Protein AF-A0A444V3M7-F1 (afdb_monomer)

Nearest PDB structures (foldseek):
  5j67-assembly3_C  TM=9.079E-01  e=4.264E-14  Homo sapiens
  5j67-assembly4_D  TM=9.195E-01  e=6.518E-14  Homo sapiens
  5j67-assembly2_B  TM=8.887E-01  e=8.826E-14  Homo sapiens
  7mlv-assembly1_B  TM=3.147E-01  e=4.096E+00  Sus scrofa

Mean predicted aligned error: 7.48 Å

InterPro domains:
  IPR003961 Fibronectin type III [cd00063] (22-66)
  IPR026995 Astrotactin [PTHR16592] (1-139)
  IPR036116 Fibronectin type III superfamily [SSF49265] (30-78)
  IPR040685 Annexin-like domain [PF18411] (68-139)
  IPR045574 Astrotactin-1/2, Fn3 domain [PF19743] (2-66)

Sequence (139 aa):
MLSFVDDILSGTKSPCVMLGGIPDQLTSSIRVIIRCLEPDTTYMFRLWGVDNTGRRSRPSEVTIKTPCPAVDDVKAQEIADKIYNLFNGYTSGKEQQTAYNTLMDLGSPSLHRVLYHYNQRYESFGEFTWRCEDELGPR

Secondary structure (DSSP, 8-state):
---IIIIIIS--S-TTEEESS---TT-----EEE--PPTT-EEEEEE--B-TTSPBPPPEEEEEEPPPPP--HHHHHHHHHHHHHHHHT---HHHHHHHHHHHHTS-HHHHHHHHHHHHHHHGGG--HHHHHHHHH---

pLDDT: mean 89.4, std 9.97, range [56.75, 98.38]

Organism: Acipenser ruthenus (NCBI:txid7906)

Foldseek 3Di:
DDDCVPPEVVVPPDPQKYWPDDDDPVDPDTGIGGHPDDAQDKDKDKDWDQDPVRDTDPIDIDIDGHHHDDEDLVVLLVLLVLLVVLLVPPDDVVSLVVNVVSLVPDDPVSNVSNQVNNCVPPCVVPRPVRSNCVRNNDD

Structure (mmCIF, N/CA/C/O backbone):
data_AF-A0A444V3M7-F1
#
_entry.id   AF-A0A444V3M7-F1
#
loop_
_atom_site.group_PDB
_atom_site.id
_atom_site.type_symbol
_atom_site.label_atom_id
_atom_site.label_alt_id
_atom_site.label_comp_id
_atom_site.label_asym_id
_atom_site.label_entity_id
_atom_site.label_seq_id
_atom_site.pdbx_PDB_ins_code
_atom_site.Cartn_x
_atom_site.Cartn_y
_atom_site.Cartn_z
_atom_site.occupancy
_atom_site.B_iso_or_equiv
_atom_site.auth_seq_id
_atom_site.auth_comp_id
_atom_site.auth_asym_id
_atom_site.auth_atom_id
_atom_site.pdbx_PDB_model_num
ATOM 1 N N . MET A 1 1 ? 14.667 8.241 -18.102 1.00 80.00 1 MET A N 1
ATOM 2 C CA . MET A 1 1 ? 15.069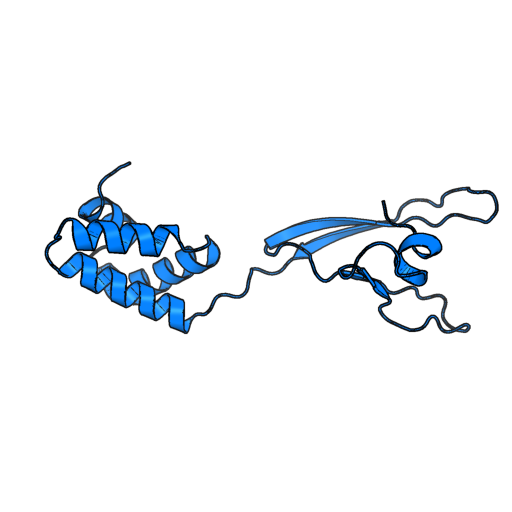 7.503 -19.323 1.00 80.00 1 MET A CA 1
ATOM 3 C C . MET A 1 1 ? 16.337 6.735 -18.991 1.00 80.00 1 MET A C 1
ATOM 5 O O . MET A 1 1 ? 17.224 7.344 -18.407 1.00 80.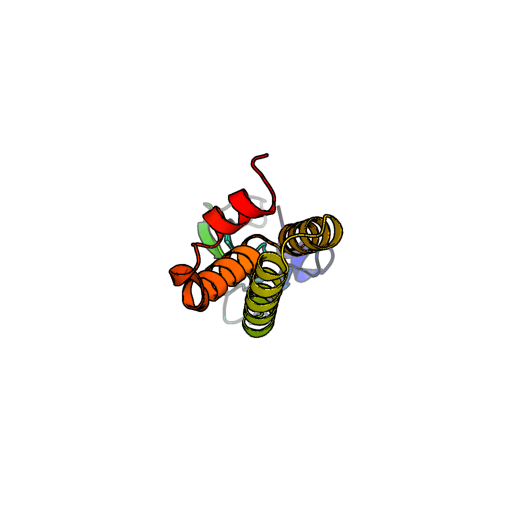00 1 MET A O 1
ATOM 9 N N . LEU A 1 2 ? 16.382 5.431 -19.279 1.00 87.19 2 LEU A N 1
ATOM 10 C CA . LEU A 1 2 ? 17.519 4.552 -18.976 1.00 87.19 2 LEU A CA 1
ATOM 11 C C . LEU A 1 2 ? 18.123 4.025 -20.285 1.00 87.19 2 LEU A C 1
ATOM 13 O O . LEU A 1 2 ? 17.386 3.516 -21.129 1.00 87.19 2 LEU A O 1
ATOM 17 N N . SER A 1 3 ? 19.437 4.162 -20.448 1.00 88.06 3 SER A N 1
ATOM 18 C CA . SER A 1 3 ? 20.216 3.565 -21.537 1.00 88.06 3 SER A CA 1
ATOM 19 C C . SER A 1 3 ? 20.659 2.159 -21.143 1.00 88.06 3 SER A C 1
ATOM 21 O O . SER A 1 3 ? 21.270 1.963 -20.095 1.00 88.06 3 SER A O 1
ATOM 23 N N . PHE A 1 4 ? 20.381 1.158 -21.978 1.00 86.25 4 PHE A N 1
ATOM 24 C CA . PHE A 1 4 ? 20.814 -0.212 -21.690 1.00 86.25 4 PHE A CA 1
ATOM 25 C C . PHE A 1 4 ? 22.345 -0.327 -21.601 1.00 86.25 4 PHE A C 1
ATOM 27 O O . PHE A 1 4 ? 22.863 -0.985 -20.703 1.00 86.25 4 PHE A O 1
ATOM 34 N N . VAL A 1 5 ? 23.062 0.352 -22.498 1.00 84.06 5 VAL A N 1
ATOM 35 C CA . VAL A 1 5 ? 24.530 0.328 -22.547 1.00 84.06 5 VAL A CA 1
ATOM 36 C C . VAL A 1 5 ? 25.119 1.191 -21.436 1.00 84.06 5 VAL A C 1
ATOM 38 O O . VAL A 1 5 ? 25.912 0.708 -20.629 1.00 84.06 5 VAL A O 1
ATOM 41 N N . ASP A 1 6 ? 24.685 2.447 -21.353 1.00 84.31 6 ASP A N 1
ATOM 42 C CA . ASP A 1 6 ? 25.357 3.414 -20.485 1.00 84.31 6 ASP A CA 1
ATOM 43 C C . ASP A 1 6 ? 24.925 3.316 -19.032 1.00 84.31 6 ASP A C 1
ATOM 45 O O . ASP A 1 6 ? 25.708 3.699 -18.178 1.00 84.31 6 ASP A O 1
ATOM 49 N N . ASP A 1 7 ? 23.723 2.814 -18.731 1.00 84.25 7 ASP A N 1
ATOM 50 C CA . ASP A 1 7 ? 23.181 2.842 -17.366 1.00 84.25 7 ASP A CA 1
ATOM 51 C C . ASP A 1 7 ? 23.088 1.447 -16.739 1.00 84.25 7 ASP A C 1
ATOM 53 O O . ASP A 1 7 ? 23.310 1.302 -15.536 1.00 84.25 7 ASP A O 1
ATOM 57 N N . ILE A 1 8 ? 22.749 0.428 -17.539 1.00 83.31 8 ILE A N 1
ATOM 58 C CA . ILE A 1 8 ? 22.480 -0.935 -17.051 1.00 83.31 8 ILE A CA 1
ATOM 59 C C . ILE A 1 8 ? 23.718 -1.827 -17.194 1.00 83.31 8 ILE A C 1
ATOM 61 O O . ILE A 1 8 ? 24.109 -2.472 -16.225 1.00 83.31 8 ILE A O 1
ATOM 65 N N . LEU A 1 9 ? 24.359 -1.854 -18.368 1.00 81.06 9 LEU A N 1
ATOM 66 C CA . LEU A 1 9 ? 25.579 -2.643 -18.596 1.00 81.06 9 LEU A CA 1
ATOM 67 C C . LEU A 1 9 ? 26.792 -2.072 -17.856 1.00 81.06 9 LEU A C 1
ATOM 69 O O . LEU A 1 9 ? 27.587 -2.833 -17.315 1.00 81.06 9 LEU A O 1
ATOM 73 N N . SER A 1 10 ? 26.927 -0.745 -17.813 1.00 79.12 10 SER A N 1
ATOM 74 C CA . SER A 1 10 ? 28.024 -0.085 -17.093 1.00 79.12 10 SER A CA 1
ATOM 75 C C . SER A 1 10 ? 27.863 -0.122 -15.563 1.00 79.12 10 SER A C 1
ATOM 77 O O . SER A 1 10 ? 28.821 0.142 -14.841 1.00 79.12 10 SER A O 1
ATOM 79 N N . GLY A 1 11 ? 26.651 -0.408 -15.065 1.00 69.19 11 GLY A N 1
ATOM 80 C CA . GLY A 1 11 ? 26.321 -0.431 -13.637 1.00 69.19 11 GLY A CA 1
ATOM 81 C C . GLY A 1 11 ? 26.291 0.941 -12.948 1.00 69.19 11 GLY A C 1
ATOM 82 O O . GLY A 1 11 ? 26.285 1.004 -11.722 1.00 69.19 11 GLY A O 1
ATOM 83 N N . THR A 1 12 ? 26.283 2.047 -13.697 1.00 66.25 12 THR A N 1
ATOM 84 C CA . THR A 1 12 ? 26.540 3.389 -13.138 1.00 66.25 12 THR A CA 1
ATOM 85 C C . THR A 1 12 ? 25.331 4.101 -12.525 1.00 66.25 12 THR A C 1
ATOM 87 O O . THR A 1 12 ? 25.535 5.086 -11.815 1.00 66.25 12 THR A O 1
ATOM 90 N N . LYS A 1 13 ? 24.083 3.652 -12.753 1.00 65.31 13 LYS A N 1
ATOM 91 C CA . LYS A 1 13 ? 22.901 4.462 -12.376 1.00 65.31 13 LYS A CA 1
ATOM 92 C C . LYS A 1 13 ? 21.976 3.948 -11.278 1.00 65.31 13 LYS A C 1
ATOM 94 O O . LYS A 1 13 ? 21.319 4.789 -10.668 1.00 65.31 13 LYS A O 1
ATOM 99 N N . SER A 1 14 ? 21.836 2.646 -11.009 1.00 65.94 14 SER A N 1
ATOM 100 C CA . SER A 1 14 ? 20.884 2.225 -9.964 1.00 65.94 14 SER A CA 1
ATOM 101 C C . SER A 1 14 ? 21.029 0.769 -9.510 1.00 65.94 14 SER A C 1
ATOM 103 O O . SER A 1 14 ? 21.017 -0.116 -10.362 1.00 65.94 14 SER A O 1
ATOM 105 N N . PRO A 1 15 ? 21.020 0.481 -8.191 1.00 78.44 15 PRO A N 1
ATOM 106 C CA . PRO A 1 15 ? 20.931 -0.892 -7.678 1.00 78.44 15 PRO A CA 1
ATOM 107 C C . PRO A 1 15 ? 19.566 -1.549 -7.955 1.00 78.44 15 PRO A C 1
ATOM 109 O O . PRO A 1 15 ? 19.396 -2.751 -7.766 1.00 78.44 15 PRO A O 1
ATOM 112 N N . CYS A 1 16 ? 18.573 -0.769 -8.390 1.00 87.75 16 CYS A N 1
ATOM 113 C CA . CYS A 1 16 ? 17.208 -1.232 -8.606 1.00 87.75 16 CYS A CA 1
ATOM 114 C C . CYS A 1 16 ? 16.975 -1.836 -9.990 1.00 87.75 16 CYS A C 1
ATOM 116 O O . CYS A 1 16 ? 15.953 -2.497 -10.178 1.00 87.75 16 CYS A O 1
ATOM 118 N N . VAL A 1 17 ? 17.880 -1.602 -10.946 1.00 89.06 17 VAL A N 1
ATOM 119 C CA . VAL A 1 17 ? 17.773 -2.071 -12.331 1.00 89.06 17 VAL A CA 1
ATOM 120 C C . VAL A 1 17 ? 19.023 -2.860 -12.676 1.00 89.06 17 VAL A C 1
ATOM 122 O O . VAL A 1 17 ? 20.135 -2.365 -12.542 1.00 89.06 17 VAL A O 1
ATOM 125 N N . MET A 1 18 ? 18.845 -4.098 -13.118 1.00 87.06 18 MET A N 1
ATOM 126 C CA . MET A 1 18 ? 19.953 -5.030 -13.318 1.00 87.06 18 MET A CA 1
ATOM 127 C C . MET A 1 18 ? 19.678 -5.978 -14.482 1.00 87.06 18 MET A C 1
ATOM 129 O O . MET A 1 18 ? 18.530 -6.198 -14.872 1.00 87.06 18 MET A O 1
ATOM 133 N N . LEU A 1 19 ? 20.743 -6.545 -15.047 1.00 86.69 19 LEU A N 1
ATOM 134 C CA . LEU A 1 19 ? 20.632 -7.538 -16.112 1.00 86.69 19 LEU A CA 1
ATOM 135 C C . LEU A 1 19 ? 19.962 -8.811 -15.588 1.00 86.69 19 LEU A C 1
ATOM 137 O O . LEU A 1 19 ? 20.299 -9.323 -14.522 1.00 86.69 19 LEU A O 1
ATOM 141 N N . GLY A 1 20 ? 19.009 -9.325 -16.363 1.00 80.25 20 GLY A N 1
ATOM 142 C CA . GLY A 1 20 ? 18.301 -10.572 -16.072 1.00 80.25 20 GLY A CA 1
ATOM 143 C C . GLY A 1 20 ? 19.003 -11.829 -16.589 1.00 80.25 20 GLY A C 1
ATOM 144 O O . GLY A 1 20 ? 18.453 -12.919 -16.460 1.00 80.25 20 GLY A O 1
ATOM 145 N N . GLY A 1 21 ? 20.175 -11.689 -17.208 1.00 76.25 21 GLY A N 1
ATOM 146 C CA . GLY A 1 21 ? 20.975 -12.788 -17.743 1.00 76.25 21 GLY A CA 1
ATOM 147 C C . GLY A 1 21 ? 22.185 -12.284 -18.527 1.00 76.25 21 GLY A C 1
ATOM 148 O O . GLY A 1 21 ? 22.264 -11.100 -18.862 1.00 76.25 21 GLY A O 1
ATOM 149 N N . ILE A 1 22 ? 23.120 -13.191 -18.814 1.00 68.31 22 ILE A N 1
ATOM 150 C CA . ILE A 1 22 ? 24.251 -12.914 -19.704 1.00 68.31 22 ILE A CA 1
ATOM 151 C C . ILE A 1 22 ? 23.711 -12.906 -21.141 1.00 68.31 22 ILE A C 1
ATOM 153 O O . ILE A 1 22 ? 23.047 -13.872 -21.526 1.00 68.31 22 ILE A O 1
ATOM 157 N N . PRO A 1 23 ? 23.956 -11.850 -21.934 1.00 65.44 23 PRO A N 1
ATOM 158 C CA . PRO A 1 23 ? 23.620 -11.862 -23.350 1.00 65.44 23 PRO A CA 1
ATOM 159 C C . PRO A 1 23 ? 24.434 -12.955 -24.056 1.00 65.44 23 PRO A C 1
ATOM 161 O O . PRO A 1 23 ? 25.653 -12.845 -24.165 1.00 65.44 23 PRO A O 1
ATOM 164 N N . ASP A 1 24 ? 23.776 -14.024 -24.501 1.00 62.25 24 ASP A N 1
ATOM 165 C CA . ASP A 1 24 ? 24.401 -15.048 -25.339 1.00 62.25 24 ASP A CA 1
ATOM 166 C C . ASP A 1 24 ? 24.447 -14.551 -26.794 1.00 62.25 24 ASP A C 1
ATOM 168 O O . ASP A 1 24 ? 23.460 -14.027 -27.311 1.00 62.25 24 ASP A O 1
ATOM 172 N N . GLN A 1 25 ? 25.588 -14.712 -27.466 1.00 58.72 25 GLN A N 1
ATOM 173 C CA . GLN A 1 25 ? 25.798 -14.267 -28.850 1.00 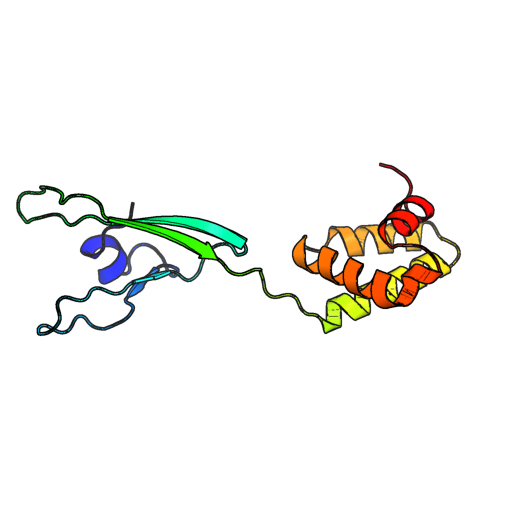58.72 25 GLN A CA 1
ATOM 174 C C . GLN A 1 25 ? 24.864 -14.975 -29.850 1.00 58.72 25 GLN A C 1
ATOM 176 O O . GLN A 1 25 ? 24.642 -14.461 -30.945 1.00 58.72 25 GLN A O 1
ATOM 181 N N . LEU A 1 26 ? 24.295 -16.125 -29.470 1.00 57.66 26 LEU A N 1
ATOM 182 C CA . LEU A 1 26 ? 23.362 -16.915 -30.283 1.00 57.66 26 LEU A CA 1
ATOM 183 C C . LEU A 1 26 ? 21.885 -16.538 -30.088 1.00 57.66 26 LEU A C 1
ATOM 185 O O . LEU A 1 26 ? 21.071 -16.795 -30.976 1.00 57.66 26 LEU A O 1
ATOM 189 N N . THR A 1 27 ? 21.522 -15.904 -28.969 1.00 56.75 27 THR A N 1
ATOM 190 C CA . THR A 1 27 ? 20.145 -15.461 -28.701 1.00 56.75 27 THR A CA 1
ATOM 191 C C . THR A 1 27 ? 20.109 -13.963 -28.437 1.00 56.75 27 THR A C 1
ATOM 193 O O . THR A 1 27 ? 20.538 -13.490 -27.389 1.00 56.75 27 THR A O 1
ATOM 196 N N . SER A 1 28 ? 19.510 -13.204 -29.351 1.00 71.00 28 SER A N 1
ATOM 197 C CA . SER A 1 28 ? 19.310 -11.749 -29.278 1.00 71.00 28 SER A CA 1
ATOM 198 C C . SER A 1 28 ? 18.277 -11.309 -28.220 1.00 71.00 28 SER A C 1
ATOM 200 O O . SER A 1 28 ? 17.560 -10.325 -28.403 1.00 71.00 28 SER A O 1
ATOM 202 N N . SER A 1 29 ? 18.168 -12.029 -27.098 1.00 79.00 29 SER A N 1
ATOM 203 C CA . SER A 1 29 ? 17.232 -11.712 -26.019 1.00 79.00 29 SER A CA 1
ATOM 204 C C . SER A 1 29 ? 17.902 -10.862 -24.943 1.00 79.00 29 SER A C 1
ATOM 206 O O . SER A 1 29 ? 18.810 -11.319 -24.251 1.00 79.00 29 SER A O 1
ATOM 208 N N . ILE A 1 30 ? 17.418 -9.634 -24.771 1.00 83.19 30 ILE A N 1
ATOM 209 C CA . ILE A 1 30 ? 17.822 -8.746 -23.681 1.00 83.19 30 ILE A CA 1
ATOM 210 C C . ILE A 1 30 ? 16.809 -8.888 -22.544 1.00 83.19 30 ILE A C 1
ATOM 212 O O . ILE A 1 30 ? 15.602 -8.794 -22.767 1.00 83.19 30 ILE A O 1
ATOM 216 N N . ARG A 1 31 ? 17.293 -9.105 -21.318 1.00 86.94 31 ARG A N 1
ATOM 217 C CA . ARG A 1 31 ? 16.457 -9.223 -20.115 1.00 86.94 31 ARG A CA 1
ATOM 218 C C . ARG A 1 31 ? 16.908 -8.216 -19.071 1.00 86.94 31 ARG A C 1
ATOM 220 O O . ARG A 1 31 ? 18.098 -8.116 -18.782 1.00 86.94 31 ARG A O 1
ATOM 227 N N . VAL A 1 32 ? 15.950 -7.510 -18.484 1.00 88.50 32 VAL A N 1
ATOM 228 C CA . VAL A 1 32 ? 16.178 -6.521 -17.426 1.00 88.50 32 VAL A CA 1
ATOM 229 C C . VAL A 1 32 ? 15.251 -6.839 -16.260 1.00 88.50 32 VAL A C 1
ATOM 231 O O . VAL A 1 32 ? 14.082 -7.158 -16.464 1.00 88.50 32 VAL A O 1
ATOM 234 N N . ILE A 1 33 ? 15.782 -6.761 -15.045 1.00 90.31 33 ILE A N 1
ATOM 235 C CA . ILE A 1 33 ? 15.052 -6.938 -13.790 1.00 90.31 33 ILE A CA 1
ATOM 236 C C . ILE A 1 33 ? 14.982 -5.585 -13.088 1.00 90.31 33 ILE A C 1
ATOM 238 O O . ILE A 1 33 ? 16.000 -4.907 -12.948 1.00 90.31 33 ILE A O 1
ATOM 242 N N . ILE A 1 34 ? 13.788 -5.223 -12.617 1.00 91.88 34 ILE A N 1
ATOM 243 C CA . ILE A 1 34 ? 13.528 -3.997 -11.857 1.00 91.88 34 ILE A CA 1
ATOM 244 C C . ILE A 1 34 ? 12.970 -4.401 -10.488 1.00 91.88 34 ILE A C 1
ATOM 246 O O . ILE A 1 34 ? 11.926 -5.045 -10.428 1.00 91.88 34 ILE A O 1
ATOM 250 N N . ARG A 1 35 ? 13.676 -4.078 -9.396 1.00 89.50 35 ARG A N 1
ATOM 251 C CA . ARG A 1 35 ? 13.353 -4.566 -8.035 1.00 89.50 35 ARG A CA 1
ATOM 252 C C . ARG A 1 35 ? 12.642 -3.551 -7.140 1.00 89.50 35 ARG A C 1
ATOM 254 O O . ARG A 1 35 ? 11.836 -3.951 -6.314 1.00 89.50 35 ARG A O 1
ATOM 261 N N . CYS A 1 36 ? 12.929 -2.261 -7.289 1.00 91.12 36 CYS A N 1
ATOM 262 C CA . CYS A 1 36 ? 12.443 -1.213 -6.381 1.00 91.12 36 CYS A CA 1
ATOM 263 C C . CYS A 1 36 ? 11.153 -0.547 -6.879 1.00 91.12 36 CYS A C 1
ATOM 265 O O . CYS A 1 36 ? 11.024 0.673 -6.816 1.00 91.12 36 CYS A O 1
ATOM 267 N N . LEU A 1 37 ? 10.243 -1.330 -7.458 1.00 93.56 37 LEU A N 1
ATOM 268 C CA . LEU A 1 37 ? 8.928 -0.813 -7.820 1.00 93.56 37 LEU A CA 1
ATOM 269 C C . LEU A 1 37 ? 8.076 -0.698 -6.560 1.00 93.56 37 LEU A C 1
ATOM 271 O O . LEU A 1 37 ? 8.150 -1.551 -5.675 1.00 93.56 37 LEU A O 1
ATOM 275 N N . GLU A 1 38 ? 7.252 0.338 -6.499 1.00 93.75 38 GLU A N 1
ATOM 276 C CA . GLU A 1 38 ? 6.261 0.461 -5.441 1.00 93.75 38 GLU A CA 1
ATOM 277 C C . GLU A 1 38 ? 5.193 -0.632 -5.619 1.00 93.75 38 GLU A C 1
ATOM 279 O O . GLU A 1 38 ? 4.805 -0.944 -6.755 1.00 93.75 38 GLU A O 1
ATOM 284 N N . PRO A 1 39 ? 4.748 -1.271 -4.528 1.00 94.19 39 PRO A N 1
ATOM 285 C CA . PRO A 1 39 ? 3.693 -2.276 -4.571 1.00 94.19 39 PRO A CA 1
ATOM 286 C C . PRO A 1 39 ? 2.320 -1.628 -4.816 1.00 94.19 39 PRO A C 1
ATOM 288 O O . PRO A 1 39 ? 2.122 -0.462 -4.499 1.00 94.19 39 PRO A O 1
ATOM 291 N N . ASP A 1 40 ? 1.374 -2.393 -5.365 1.00 93.31 40 ASP A N 1
ATOM 292 C CA . ASP A 1 40 ? 0.034 -1.935 -5.791 1.00 93.31 40 ASP A CA 1
ATOM 293 C C . ASP A 1 40 ? 0.028 -0.742 -6.779 1.00 93.31 40 ASP A C 1
ATOM 295 O O . ASP A 1 40 ? -0.983 -0.067 -6.977 1.00 93.31 40 ASP A O 1
ATOM 299 N N . THR A 1 41 ? 1.141 -0.516 -7.478 1.00 95.88 41 THR A N 1
ATOM 300 C CA . THR A 1 41 ? 1.320 0.591 -8.425 1.00 95.88 41 THR A CA 1
ATOM 301 C C . THR A 1 41 ? 1.314 0.077 -9.863 1.00 95.88 41 THR A C 1
ATOM 303 O O . THR A 1 41 ? 1.913 -0.946 -10.206 1.00 95.88 41 THR A O 1
ATOM 306 N N . THR A 1 42 ? 0.620 0.798 -10.746 1.00 97.00 42 THR A N 1
ATOM 307 C CA . THR A 1 42 ? 0.603 0.487 -12.181 1.00 97.00 42 THR A CA 1
ATOM 308 C C . THR A 1 42 ? 1.738 1.220 -12.886 1.00 97.00 42 THR A C 1
ATOM 310 O O . THR A 1 42 ? 1.778 2.448 -12.896 1.00 97.00 42 THR A O 1
ATOM 313 N N . TYR A 1 43 ? 2.642 0.465 -13.507 1.00 96.88 43 TYR A N 1
ATOM 314 C CA . TYR A 1 43 ? 3.770 0.990 -14.271 1.00 96.88 43 TYR A CA 1
ATOM 315 C C . TYR A 1 43 ? 3.594 0.729 -15.763 1.00 96.88 43 TYR A C 1
ATOM 317 O O . TYR A 1 43 ? 3.153 -0.344 -16.172 1.00 96.88 43 TYR A O 1
ATOM 325 N N . MET A 1 44 ? 4.009 1.701 -16.577 1.00 96.75 44 MET A N 1
ATOM 326 C CA . MET A 1 44 ? 4.101 1.573 -18.029 1.00 96.75 44 MET A CA 1
ATOM 327 C C . MET A 1 44 ? 5.568 1.622 -18.454 1.00 96.75 44 MET A C 1
ATOM 329 O O . MET A 1 44 ? 6.253 2.631 -18.279 1.00 96.75 44 MET A O 1
ATOM 333 N N . PHE A 1 45 ? 6.048 0.530 -19.040 1.00 94.94 45 PHE A N 1
ATOM 334 C CA . PHE A 1 45 ? 7.396 0.407 -19.574 1.00 94.94 45 PHE A CA 1
ATOM 335 C C . PHE A 1 45 ? 7.374 0.616 -21.080 1.00 94.94 45 PHE A C 1
ATOM 337 O O . PHE A 1 45 ? 6.643 -0.064 -21.794 1.00 94.94 45 PHE A O 1
ATOM 344 N N . ARG A 1 46 ? 8.209 1.537 -21.564 1.00 95.38 46 ARG A N 1
ATOM 345 C CA . ARG A 1 46 ? 8.374 1.834 -22.988 1.00 95.38 46 ARG A CA 1
ATOM 346 C C . ARG A 1 46 ? 9.802 1.532 -23.425 1.00 95.38 46 ARG A C 1
ATOM 348 O O . ARG A 1 46 ? 10.744 2.033 -22.816 1.00 95.38 46 ARG A O 1
ATOM 355 N N . LEU A 1 47 ? 9.948 0.762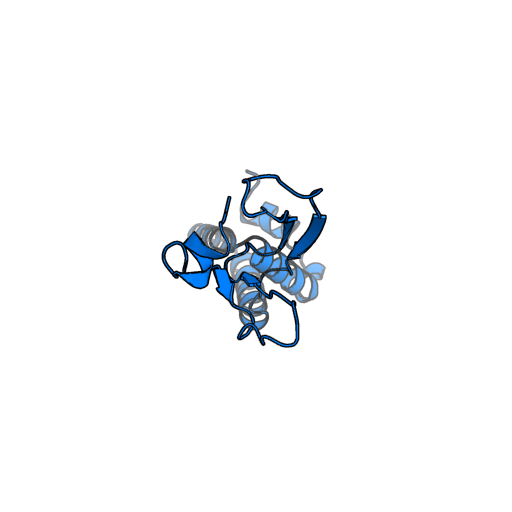 -24.498 1.00 94.06 47 LEU A N 1
ATOM 356 C CA . LEU A 1 47 ? 11.227 0.350 -25.072 1.00 94.06 47 LEU A CA 1
ATOM 357 C C . LEU A 1 47 ? 11.310 0.754 -26.544 1.00 94.06 47 LEU A C 1
ATOM 359 O O . LEU A 1 47 ? 10.351 0.594 -27.292 1.00 94.06 47 LEU A O 1
ATOM 363 N N . TRP A 1 48 ? 12.473 1.226 -26.979 1.00 94.94 48 TRP A N 1
ATOM 364 C CA . TRP A 1 48 ? 12.801 1.396 -28.393 1.00 94.94 48 TRP A CA 1
ATOM 365 C C . TRP A 1 48 ? 14.278 1.081 -28.621 1.00 94.94 48 TRP A C 1
ATOM 367 O O . TRP A 1 48 ? 15.113 1.315 -27.747 1.00 94.94 48 TRP A O 1
ATOM 377 N N . GLY A 1 49 ? 14.598 0.557 -29.801 1.00 92.75 49 GLY A N 1
ATOM 378 C CA . GLY A 1 49 ? 15.974 0.391 -30.254 1.00 92.75 49 GLY A CA 1
ATOM 379 C C . GLY A 1 49 ? 16.527 1.698 -30.813 1.00 92.75 49 GLY A C 1
ATOM 380 O O . GLY A 1 49 ? 15.770 2.529 -31.322 1.00 92.75 49 GLY A O 1
ATOM 381 N N . VAL A 1 50 ? 17.844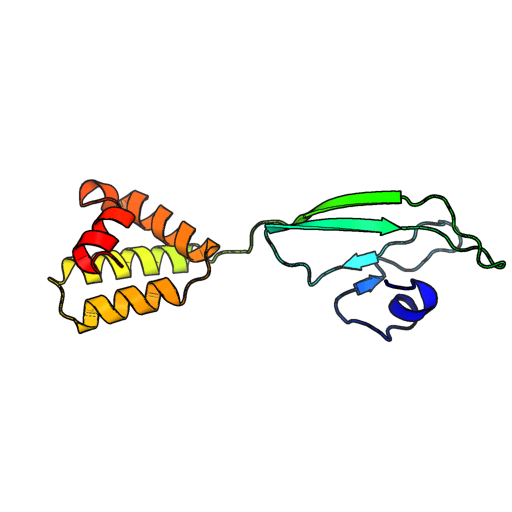 1.868 -30.730 1.00 93.56 50 VAL A N 1
ATOM 382 C CA . VAL A 1 50 ? 18.584 2.961 -31.370 1.00 93.56 50 VAL A CA 1
ATOM 383 C C . VAL A 1 50 ? 19.661 2.331 -32.247 1.00 93.56 50 VAL A C 1
ATOM 385 O O . VAL A 1 50 ? 20.430 1.510 -31.755 1.00 93.56 50 VAL A O 1
ATOM 388 N N . ASP A 1 51 ? 19.677 2.655 -33.540 1.00 92.00 51 ASP A N 1
ATOM 389 C CA . ASP A 1 51 ? 20.709 2.164 -34.462 1.00 92.00 51 ASP A CA 1
ATOM 390 C C . ASP A 1 51 ? 22.007 2.991 -34.371 1.00 92.00 51 ASP A C 1
ATOM 392 O O . ASP A 1 51 ? 22.061 4.031 -33.714 1.00 92.00 51 ASP A O 1
ATOM 396 N N . ASN A 1 52 ? 23.059 2.564 -35.077 1.00 92.12 52 ASN A N 1
ATOM 397 C CA . ASN A 1 52 ? 24.361 3.250 -35.082 1.00 92.12 52 ASN A CA 1
ATOM 398 C C . ASN A 1 52 ? 24.314 4.680 -35.657 1.00 92.12 52 ASN A C 1
ATOM 400 O O . ASN A 1 52 ? 25.269 5.434 -35.501 1.00 92.12 52 ASN A O 1
ATOM 404 N N . THR A 1 53 ? 23.224 5.055 -36.333 1.00 94.56 53 THR A N 1
ATOM 405 C CA . THR A 1 53 ? 22.998 6.413 -36.853 1.00 94.56 53 THR A CA 1
ATOM 406 C C . THR A 1 53 ? 22.164 7.275 -35.899 1.00 94.56 53 THR A C 1
ATOM 408 O O . THR A 1 53 ? 21.870 8.428 -36.206 1.00 94.56 53 THR A O 1
ATOM 411 N N . GLY A 1 54 ? 21.766 6.731 -34.744 1.00 91.94 54 GLY A N 1
ATOM 412 C CA . GLY A 1 54 ? 20.933 7.403 -33.749 1.00 91.94 54 GLY A CA 1
ATOM 413 C C . GLY A 1 54 ? 19.429 7.348 -34.037 1.00 91.94 54 GLY A C 1
ATOM 414 O O . GLY A 1 54 ? 18.646 7.963 -33.307 1.00 9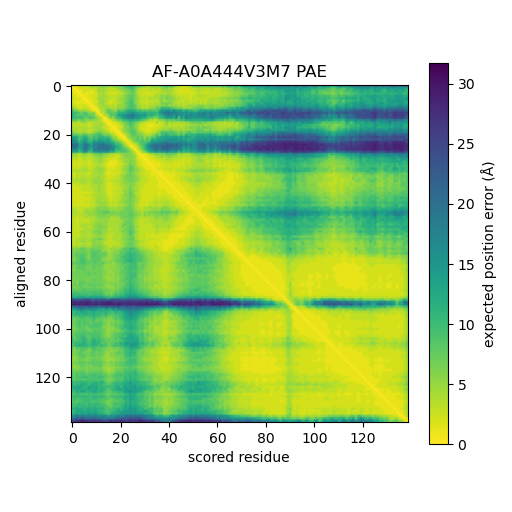1.94 54 GLY A O 1
ATOM 415 N N . ARG A 1 55 ? 18.982 6.620 -35.072 1.00 95.12 55 ARG A N 1
ATOM 416 C CA . ARG A 1 55 ? 17.552 6.503 -35.401 1.00 95.12 55 ARG A CA 1
ATOM 417 C C . ARG A 1 55 ? 16.861 5.557 -34.433 1.00 95.12 55 ARG A C 1
ATOM 419 O O . ARG A 1 55 ? 17.396 4.511 -34.073 1.00 95.12 55 ARG A O 1
ATOM 426 N N . ARG A 1 56 ? 15.639 5.920 -34.042 1.00 95.38 56 ARG A N 1
ATOM 427 C CA . ARG A 1 56 ? 14.816 5.142 -33.111 1.00 95.38 56 ARG A CA 1
ATOM 428 C C . ARG A 1 56 ? 13.884 4.199 -33.861 1.00 95.38 56 ARG A C 1
ATOM 430 O O . ARG A 1 56 ? 13.286 4.587 -34.864 1.00 95.38 56 ARG A O 1
ATOM 437 N N . SER A 1 57 ? 13.716 2.986 -33.346 1.00 95.62 57 SER A N 1
ATOM 438 C CA . SER A 1 57 ? 12.640 2.098 -33.788 1.00 95.62 57 SER A CA 1
ATOM 439 C C . SER A 1 57 ? 11.269 2.644 -33.373 1.00 95.62 57 SER A C 1
ATOM 441 O O . SER A 1 57 ? 11.160 3.572 -32.566 1.00 95.62 57 SER A O 1
ATOM 443 N N . ARG A 1 58 ? 10.195 2.009 -33.861 1.00 96.19 58 ARG A N 1
ATOM 444 C CA . ARG A 1 58 ? 8.877 2.170 -33.231 1.00 96.19 58 ARG A CA 1
ATOM 445 C C . ARG A 1 58 ? 8.954 1.711 -31.765 1.00 96.19 58 ARG A C 1
ATOM 447 O O . ARG A 1 58 ? 9.650 0.724 -31.498 1.00 96.19 58 ARG A O 1
ATOM 454 N N . PRO A 1 59 ? 8.294 2.416 -30.832 1.00 95.50 59 PRO A N 1
ATOM 455 C CA . PRO A 1 59 ? 8.287 2.024 -29.434 1.00 95.50 59 PRO A CA 1
ATOM 456 C C . PRO A 1 59 ? 7.399 0.796 -29.211 1.00 95.50 59 PRO A C 1
ATOM 458 O O . PRO A 1 59 ? 6.364 0.641 -29.856 1.00 95.50 59 PRO A O 1
ATOM 461 N N . SER A 1 60 ? 7.808 -0.045 -28.269 1.00 96.25 60 SER A N 1
ATOM 462 C CA . SER A 1 60 ? 7.014 -1.126 -27.690 1.00 96.25 60 SER A CA 1
ATOM 463 C C . SER A 1 60 ? 6.666 -0.763 -26.252 1.00 96.25 60 SER A C 1
ATOM 465 O O . SER A 1 60 ? 7.507 -0.212 -25.539 1.00 96.25 60 SER A O 1
ATOM 467 N N . GLU A 1 61 ? 5.448 -1.074 -25.820 1.00 96.69 61 GLU A N 1
ATOM 468 C CA . GLU A 1 61 ? 4.921 -0.674 -24.513 1.00 96.69 61 GLU A CA 1
ATOM 469 C C . GLU A 1 61 ? 4.314 -1.870 -23.780 1.00 96.69 61 GLU A C 1
ATOM 471 O O . GLU A 1 61 ? 3.689 -2.734 -24.394 1.00 96.69 61 GLU A O 1
ATOM 476 N N . VAL A 1 62 ? 4.528 -1.930 -22.468 1.00 96.44 62 VAL A N 1
ATOM 477 C CA . VAL A 1 62 ? 3.974 -2.952 -21.576 1.00 96.44 62 VAL A CA 1
ATOM 478 C C . VAL A 1 62 ? 3.515 -2.274 -20.292 1.00 96.44 62 VAL A C 1
ATOM 480 O O . VAL A 1 62 ? 4.293 -1.563 -19.657 1.00 96.44 62 VAL A O 1
ATOM 483 N N . THR A 1 63 ? 2.273 -2.529 -19.891 1.00 97.25 63 THR A N 1
ATOM 484 C CA . THR A 1 63 ? 1.700 -2.016 -18.642 1.00 97.25 63 THR A CA 1
ATOM 485 C C . THR A 1 63 ? 1.510 -3.163 -17.663 1.00 97.25 63 THR A C 1
ATOM 487 O O . THR A 1 63 ? 0.895 -4.172 -18.003 1.00 97.25 63 THR A O 1
ATOM 490 N N . ILE A 1 64 ? 2.054 -3.023 -16.456 1.00 96.38 64 ILE A N 1
ATOM 491 C CA . ILE A 1 64 ? 2.008 -4.044 -15.404 1.00 96.38 64 ILE A CA 1
ATOM 492 C C . ILE A 1 64 ? 1.555 -3.382 -14.107 1.00 96.38 64 ILE A C 1
ATOM 494 O O . ILE A 1 64 ? 2.040 -2.309 -13.752 1.00 96.38 64 ILE A O 1
ATOM 498 N N . LYS A 1 65 ? 0.654 -4.049 -13.383 1.00 96.19 65 LYS A N 1
ATOM 499 C CA . LYS A 1 65 ? 0.324 -3.710 -11.999 1.00 96.19 65 LYS A CA 1
ATOM 500 C C . LYS A 1 65 ? 1.177 -4.559 -11.059 1.00 96.19 65 LYS A C 1
ATOM 502 O O . LYS A 1 65 ? 1.199 -5.783 -11.197 1.00 96.19 65 LYS A O 1
ATOM 507 N N . THR A 1 66 ? 1.902 -3.925 -10.142 1.00 95.88 66 THR A N 1
ATOM 508 C CA . THR A 1 66 ? 2.684 -4.651 -9.136 1.00 95.88 66 THR A CA 1
ATOM 509 C C . THR A 1 66 ? 1.763 -5.300 -8.094 1.00 95.88 66 THR A C 1
ATOM 511 O O . THR A 1 66 ? 0.663 -4.800 -7.846 1.00 95.88 66 THR A O 1
ATOM 514 N N . PRO A 1 67 ? 2.169 -6.430 -7.486 1.00 93.44 67 PRO A N 1
ATOM 515 C CA . PRO A 1 67 ? 1.392 -7.071 -6.429 1.00 93.44 67 PRO A CA 1
ATOM 516 C C . PRO A 1 67 ? 1.181 -6.157 -5.219 1.00 93.44 67 PRO A C 1
ATOM 518 O O . PRO A 1 67 ? 1.961 -5.231 -4.987 1.00 93.44 67 PRO A O 1
ATOM 521 N N . CYS A 1 68 ? 0.161 -6.466 -4.416 1.00 90.81 68 CYS A N 1
ATOM 522 C CA . CYS A 1 68 ? -0.036 -5.827 -3.120 1.00 90.81 68 CYS A CA 1
ATOM 523 C C . CYS A 1 68 ? 1.209 -6.012 -2.230 1.00 90.81 68 CYS A C 1
ATOM 525 O O . CYS A 1 68 ? 1.888 -7.041 -2.328 1.00 90.81 68 CYS A O 1
ATOM 527 N N . PRO A 1 69 ? 1.513 -5.048 -1.347 1.00 92.94 69 PRO A N 1
ATOM 528 C CA . PRO A 1 69 ? 2.611 -5.195 -0.401 1.00 92.94 69 PRO A CA 1
ATOM 529 C C . PRO A 1 69 ? 2.366 -6.390 0.520 1.00 92.94 69 PRO A C 1
ATOM 531 O O . PRO A 1 69 ? 1.229 -6.685 0.890 1.00 92.94 69 PRO A O 1
ATOM 534 N N . ALA A 1 70 ? 3.447 -7.065 0.906 1.00 90.38 70 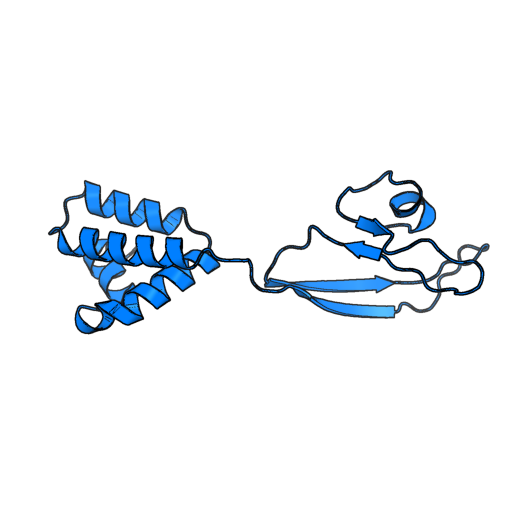ALA A N 1
ATOM 535 C CA . ALA A 1 70 ? 3.369 -8.135 1.887 1.00 90.38 70 ALA A CA 1
ATOM 536 C C . ALA A 1 70 ? 2.907 -7.568 3.237 1.00 90.38 70 ALA A C 1
ATOM 538 O O . ALA A 1 70 ? 3.443 -6.567 3.716 1.00 90.38 70 ALA A O 1
ATOM 539 N N . VAL A 1 71 ? 1.922 -8.224 3.845 1.00 94.81 71 VAL A N 1
ATOM 540 C CA . VAL A 1 71 ? 1.401 -7.888 5.170 1.00 94.81 71 VAL A CA 1
ATOM 541 C C . VAL A 1 71 ? 1.684 -9.058 6.100 1.00 94.81 71 VAL A C 1
ATOM 543 O O . VAL A 1 71 ? 1.433 -10.209 5.745 1.00 94.81 71 VAL A O 1
ATOM 546 N N . ASP A 1 72 ? 2.212 -8.762 7.284 1.00 95.56 72 ASP A N 1
ATOM 547 C CA . ASP A 1 72 ? 2.347 -9.744 8.356 1.00 95.56 72 ASP A CA 1
ATOM 548 C C . ASP A 1 72 ? 0.966 -10.008 8.970 1.00 95.56 72 ASP A C 1
ATOM 550 O O . ASP A 1 72 ? 0.419 -9.178 9.702 1.00 95.56 72 ASP A O 1
ATOM 554 N N . ASP A 1 73 ? 0.384 -11.149 8.605 1.00 96.12 73 ASP A N 1
ATOM 555 C CA . ASP A 1 73 ? -0.975 -11.520 8.990 1.00 96.12 73 ASP A CA 1
ATOM 556 C C . ASP A 1 73 ? -1.119 -11.761 10.495 1.00 96.12 73 ASP A C 1
ATOM 558 O O . ASP A 1 73 ? -2.122 -11.370 11.091 1.00 96.12 73 ASP A O 1
ATOM 562 N N . VAL A 1 74 ? -0.093 -12.355 11.112 1.00 97.44 74 VAL A N 1
ATOM 563 C CA . VAL A 1 74 ? -0.079 -12.660 12.547 1.00 97.44 74 VAL A CA 1
ATOM 564 C C . VAL A 1 74 ? -0.053 -11.357 13.331 1.00 97.44 74 VAL A C 1
ATOM 566 O O . VAL A 1 74 ? -0.894 -11.140 14.201 1.00 97.44 74 VAL A O 1
ATOM 569 N N . LYS A 1 75 ? 0.838 -10.437 12.950 1.00 97.12 75 LYS A N 1
ATOM 570 C CA . LYS A 1 75 ? 0.909 -9.111 13.568 1.00 97.12 75 LYS A CA 1
ATOM 571 C C . LYS A 1 75 ? -0.384 -8.315 13.381 1.00 97.12 75 LYS A C 1
ATOM 573 O O . LYS A 1 75 ? -0.812 -7.623 14.302 1.00 97.12 75 LYS A O 1
ATOM 578 N N . ALA A 1 76 ? -1.018 -8.386 12.209 1.00 97.56 76 ALA A N 1
ATOM 579 C CA . ALA A 1 76 ? -2.294 -7.707 11.972 1.00 97.56 76 ALA A CA 1
ATOM 580 C C . ALA A 1 76 ? -3.402 -8.240 12.895 1.00 97.56 76 ALA A C 1
ATOM 582 O O . ALA A 1 76 ? -4.165 -7.459 13.462 1.00 97.56 76 ALA A O 1
ATOM 583 N N . GLN A 1 77 ? -3.457 -9.556 13.095 1.00 97.88 77 GLN A N 1
ATOM 584 C CA . GLN A 1 77 ? -4.364 -10.173 14.056 1.00 97.88 77 GLN A CA 1
ATOM 585 C C . GLN A 1 77 ? -4.071 -9.729 15.500 1.00 97.88 77 GLN A C 1
ATOM 587 O O . GLN A 1 77 ? -4.994 -9.321 16.198 1.00 97.88 77 GLN A O 1
ATOM 592 N N . GLU A 1 78 ? -2.811 -9.744 15.941 1.00 98.00 78 GLU A N 1
ATOM 593 C CA . GLU A 1 78 ? -2.438 -9.295 17.293 1.00 98.00 78 GLU A CA 1
ATOM 594 C C . GLU A 1 78 ? -2.851 -7.841 17.552 1.00 98.00 78 GLU A C 1
ATOM 596 O O . GLU A 1 78 ? -3.313 -7.494 18.641 1.00 98.00 78 GLU A O 1
ATOM 601 N N . ILE A 1 79 ? -2.709 -6.976 16.543 1.00 97.75 79 ILE A N 1
ATOM 602 C CA . ILE A 1 79 ? -3.148 -5.585 16.639 1.00 97.75 79 ILE A CA 1
ATOM 603 C C . ILE A 1 79 ? -4.673 -5.503 16.724 1.00 97.75 79 ILE A C 1
ATOM 605 O O . ILE A 1 79 ? -5.170 -4.719 17.528 1.00 97.75 79 ILE A O 1
ATOM 609 N N . ALA A 1 80 ? -5.419 -6.298 15.954 1.00 97.81 80 ALA A N 1
ATOM 610 C CA . ALA A 1 80 ? -6.879 -6.324 16.043 1.00 97.81 80 ALA A CA 1
ATOM 611 C C . ALA A 1 80 ? -7.349 -6.686 17.463 1.00 97.81 80 ALA A C 1
ATOM 613 O O . ALA A 1 80 ? -8.151 -5.958 18.052 1.00 97.81 80 ALA A O 1
ATOM 614 N N . ASP A 1 81 ? -6.771 -7.736 18.047 1.00 97.00 81 ASP A N 1
ATOM 615 C CA . ASP A 1 81 ? -7.085 -8.180 19.408 1.00 97.00 81 ASP A CA 1
ATOM 616 C C . ASP A 1 81 ? -6.685 -7.108 20.445 1.00 97.00 81 ASP A C 1
ATOM 618 O O . ASP A 1 81 ? -7.426 -6.816 21.388 1.00 97.00 81 ASP A O 1
ATOM 622 N N . LYS A 1 82 ? -5.532 -6.448 20.254 1.00 96.12 82 LYS A N 1
ATOM 623 C CA . LYS A 1 82 ? -5.089 -5.320 21.092 1.00 96.12 82 LYS A CA 1
ATOM 624 C C . LYS A 1 82 ? -6.075 -4.152 21.041 1.00 96.12 82 LYS A C 1
ATOM 626 O O . LYS A 1 82 ? -6.398 -3.601 22.090 1.00 96.12 82 LYS A O 1
ATOM 631 N N . ILE A 1 83 ? -6.534 -3.760 19.853 1.00 95.69 83 ILE A N 1
ATOM 632 C CA . ILE A 1 83 ? -7.476 -2.646 19.681 1.00 95.69 83 ILE A CA 1
ATOM 633 C C . ILE A 1 83 ? -8.817 -2.973 20.335 1.00 95.69 83 ILE A C 1
ATOM 635 O O . ILE A 1 83 ? -9.348 -2.140 21.063 1.00 95.69 83 ILE A O 1
ATOM 639 N N . TYR A 1 84 ? -9.318 -4.198 20.164 1.00 95.31 84 TYR A N 1
ATOM 640 C CA . TYR A 1 84 ? -10.536 -4.646 20.840 1.00 95.31 84 TYR A CA 1
ATOM 641 C C . TYR A 1 84 ? -10.428 -4.527 22.365 1.00 95.31 84 TYR A C 1
ATOM 643 O O . TYR A 1 84 ? -11.318 -3.978 23.012 1.00 95.31 84 TYR A O 1
ATOM 651 N N . ASN A 1 85 ? -9.308 -4.965 22.943 1.00 94.06 85 ASN A N 1
ATOM 652 C CA . ASN A 1 85 ? -9.082 -4.854 24.384 1.00 94.06 85 ASN A CA 1
ATOM 653 C C . ASN A 1 85 ? -8.976 -3.397 24.860 1.00 94.06 85 ASN A C 1
ATOM 655 O O . ASN A 1 85 ? -9.500 -3.077 25.923 1.00 94.06 85 ASN A O 1
ATOM 659 N N . LEU A 1 86 ? -8.340 -2.513 24.080 1.00 93.75 86 LEU A N 1
ATOM 660 C CA . LEU A 1 86 ? -8.267 -1.080 24.395 1.00 93.75 86 LEU A CA 1
ATOM 661 C C . LEU A 1 86 ? -9.651 -0.418 24.367 1.00 93.75 86 LEU A C 1
ATOM 663 O O . LEU A 1 86 ? -9.947 0.398 25.233 1.00 93.75 86 LEU A O 1
ATOM 667 N N . PHE A 1 87 ? -10.506 -0.793 23.413 1.00 92.25 87 PHE A N 1
ATOM 668 C CA . PHE A 1 87 ? -11.883 -0.298 23.328 1.00 92.25 87 PHE A CA 1
ATOM 669 C C . PHE A 1 87 ? -12.768 -0.834 24.462 1.00 92.25 87 PHE A C 1
ATOM 671 O O . PHE A 1 87 ? -13.601 -0.110 24.992 1.00 92.25 87 PHE A O 1
ATOM 678 N N . ASN A 1 88 ? -12.548 -2.069 24.918 1.00 89.00 88 ASN A N 1
ATOM 679 C CA . ASN A 1 88 ? -13.281 -2.631 26.059 1.00 89.00 88 ASN A CA 1
ATOM 680 C C . ASN A 1 88 ? -12.794 -2.156 27.436 1.00 89.00 88 ASN A C 1
ATOM 682 O O . ASN A 1 88 ? -13.468 -2.413 28.433 1.00 89.00 88 ASN A O 1
ATOM 686 N N . GLY A 1 89 ? -11.648 -1.476 27.523 1.00 80.94 89 GLY A N 1
ATOM 687 C CA . GLY A 1 89 ? -11.072 -0.998 28.786 1.00 80.94 89 GLY A CA 1
ATOM 688 C C . GLY A 1 89 ? -11.865 0.110 29.499 1.00 80.94 89 GLY A C 1
ATOM 689 O O . GLY A 1 89 ? -11.469 0.515 30.588 1.00 80.94 89 GLY A O 1
ATOM 690 N N . TYR A 1 90 ? -12.981 0.588 28.927 1.00 59.69 90 TYR A N 1
ATOM 691 C CA . TYR A 1 90 ? -13.732 1.778 29.367 1.00 59.69 90 TYR A CA 1
ATOM 692 C C . TYR A 1 90 ? -12.861 3.052 29.414 1.00 59.69 90 TYR A C 1
ATOM 694 O O . TYR A 1 90 ? -12.881 3.830 30.370 1.00 59.69 90 TYR A O 1
ATOM 702 N N . THR A 1 91 ? -12.092 3.210 28.331 1.00 66.25 91 THR A N 1
ATOM 703 C CA . THR A 1 91 ? -11.555 4.447 27.743 1.00 66.25 91 THR A CA 1
ATOM 704 C C . THR A 1 91 ? -10.944 5.474 28.696 1.00 66.25 91 THR A C 1
ATOM 706 O O . THR A 1 91 ? -11.406 6.607 28.847 1.00 66.25 91 THR A O 1
ATOM 709 N N . SER A 1 92 ? -9.772 5.141 29.248 1.00 81.62 92 SER A N 1
ATOM 710 C CA . SER A 1 92 ? -8.836 6.198 29.639 1.00 81.62 92 SER A CA 1
ATOM 711 C C . SER A 1 92 ? -8.343 6.942 28.387 1.00 81.62 92 SER A C 1
ATOM 713 O O . SER A 1 92 ? -8.046 6.328 27.360 1.00 81.62 92 SER A O 1
ATOM 715 N N . GLY A 1 93 ? -8.163 8.267 28.463 1.00 85.31 93 GLY A N 1
ATOM 716 C CA . GLY A 1 93 ? -7.617 9.042 27.332 1.00 85.31 93 GLY A CA 1
ATOM 717 C C . GLY A 1 93 ? -6.242 8.540 26.854 1.00 85.31 93 GLY A C 1
ATOM 718 O O . GLY A 1 93 ? -5.863 8.711 25.697 1.00 85.31 93 GLY A O 1
ATOM 719 N N . LYS A 1 94 ? -5.504 7.838 27.724 1.00 88.94 94 LYS A N 1
ATOM 720 C CA . LYS A 1 94 ? -4.250 7.166 27.370 1.00 88.94 94 LYS A CA 1
ATOM 721 C C . LYS A 1 94 ? -4.473 5.965 26.444 1.00 88.94 94 LYS A C 1
ATOM 723 O O . LYS A 1 94 ? -3.677 5.762 25.527 1.00 88.94 94 LYS A O 1
ATOM 728 N N . GLU A 1 95 ? -5.511 5.166 26.670 1.00 90.44 95 GLU A N 1
ATOM 729 C CA . GLU A 1 95 ? -5.850 4.019 25.818 1.00 90.44 95 GLU A CA 1
ATOM 730 C C . GLU A 1 95 ? -6.353 4.475 24.455 1.00 90.44 95 GLU A C 1
ATOM 732 O O . GLU A 1 95 ? -5.877 3.951 23.449 1.00 90.44 95 GLU A O 1
ATOM 737 N N . GLN A 1 96 ? -7.192 5.516 24.413 1.00 90.88 96 GLN A N 1
ATOM 738 C CA . GLN A 1 96 ? -7.632 6.146 23.162 1.00 90.88 96 GLN A CA 1
ATOM 739 C C . GLN A 1 96 ? -6.434 6.620 22.338 1.00 90.88 96 GLN A C 1
ATOM 741 O O . GLN A 1 96 ? -6.281 6.242 21.176 1.00 90.88 96 GLN A O 1
ATOM 746 N N . GLN A 1 97 ? -5.515 7.368 22.959 1.00 91.06 97 GLN A N 1
ATOM 747 C CA . GLN A 1 97 ? -4.314 7.841 22.273 1.00 91.06 97 GLN A CA 1
ATOM 748 C C . GLN A 1 97 ? -3.420 6.682 21.809 1.00 91.06 97 GLN A C 1
ATOM 750 O O . GLN A 1 97 ? -2.837 6.735 20.727 1.00 91.06 97 GLN A O 1
ATOM 755 N N . THR A 1 98 ? -3.313 5.617 22.608 1.00 92.88 98 THR A N 1
ATOM 756 C CA . THR A 1 98 ? -2.517 4.432 22.259 1.00 92.88 98 THR A CA 1
ATOM 757 C C . THR A 1 98 ? -3.126 3.676 21.079 1.00 92.88 98 THR A C 1
ATOM 759 O O . THR A 1 98 ? -2.384 3.252 20.189 1.00 92.88 98 THR A O 1
ATOM 762 N N . ALA A 1 99 ? -4.451 3.515 21.050 1.00 93.75 99 ALA A N 1
ATOM 763 C CA . ALA A 1 99 ? -5.173 2.906 19.938 1.00 93.75 99 ALA A CA 1
ATOM 764 C C . ALA A 1 99 ? -5.005 3.744 18.666 1.00 93.75 99 ALA A C 1
ATOM 766 O O . ALA A 1 99 ? -4.566 3.214 17.646 1.00 93.75 99 ALA A O 1
ATOM 767 N N . TYR A 1 100 ? -5.238 5.056 18.756 1.00 93.00 100 TYR A N 1
ATOM 768 C CA . TYR A 1 100 ? -5.074 5.983 17.638 1.00 93.00 100 TYR A CA 1
ATOM 769 C C . TYR A 1 100 ? -3.661 5.930 17.049 1.00 93.00 100 TYR A C 1
ATOM 771 O O . TYR A 1 100 ? -3.505 5.699 15.853 1.00 93.00 100 TYR A O 1
ATOM 779 N N . ASN A 1 101 ? -2.625 6.061 17.885 1.00 94.31 101 ASN A N 1
ATOM 780 C CA . ASN A 1 101 ? -1.236 6.001 17.423 1.00 94.31 101 ASN A CA 1
ATOM 781 C C . ASN A 1 101 ? -0.919 4.643 16.783 1.00 94.31 101 ASN A C 1
ATOM 783 O O . ASN A 1 101 ? -0.355 4.599 15.696 1.00 94.31 101 ASN A O 1
ATOM 787 N N . THR A 1 102 ? -1.356 3.540 17.407 1.00 95.00 102 THR A N 1
ATOM 788 C CA . THR A 1 102 ? -1.143 2.189 16.859 1.00 95.00 102 THR A CA 1
ATOM 789 C C . THR A 1 102 ? -1.750 2.054 15.461 1.00 95.00 102 THR A C 1
ATOM 791 O O . THR A 1 102 ? -1.131 1.434 14.606 1.00 95.00 102 THR A O 1
ATOM 794 N N . LEU A 1 103 ? -2.938 2.617 15.217 1.00 95.00 103 LEU A N 1
ATOM 795 C CA . LEU A 1 103 ? -3.606 2.549 13.913 1.00 95.00 103 LEU A CA 1
ATOM 796 C C . LEU A 1 103 ? -2.992 3.501 12.878 1.00 95.00 103 LEU A C 1
ATOM 798 O O . LEU A 1 103 ? -2.886 3.126 11.713 1.00 95.00 103 LEU A O 1
ATOM 802 N N . MET A 1 104 ? -2.573 4.704 13.283 1.00 94.12 104 MET A N 1
ATOM 803 C CA . MET A 1 104 ? -1.951 5.687 12.382 1.00 94.12 104 MET A CA 1
ATOM 804 C C . MET A 1 1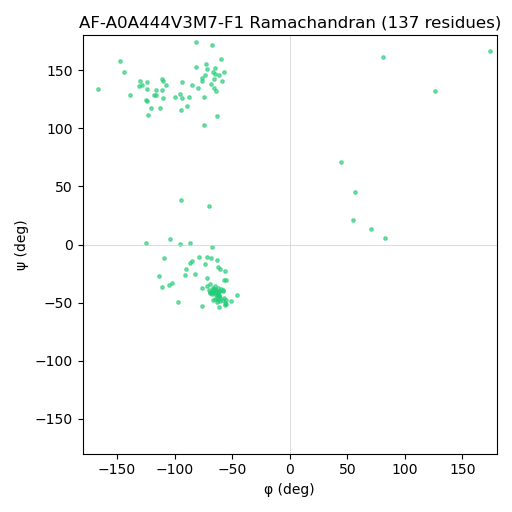04 ? -0.533 5.298 11.955 1.00 94.12 104 MET A C 1
ATOM 806 O O . MET A 1 104 ? -0.116 5.645 10.852 1.00 94.12 104 MET A O 1
ATOM 810 N N . ASP A 1 105 ? 0.190 4.549 12.789 1.00 94.75 105 ASP A N 1
ATOM 811 C CA . ASP A 1 105 ? 1.520 4.026 12.457 1.00 94.75 105 ASP A CA 1
ATOM 812 C C . ASP A 1 105 ? 1.465 2.886 11.416 1.00 94.75 105 ASP A C 1
ATOM 814 O O . ASP A 1 105 ? 2.499 2.462 10.888 1.00 94.75 105 ASP A O 1
ATOM 818 N N . LEU A 1 106 ? 0.273 2.365 11.100 1.00 93.94 106 LEU A N 1
ATOM 819 C CA . LEU A 1 106 ? 0.093 1.328 10.087 1.00 93.94 106 LEU A CA 1
ATOM 820 C C . LEU A 1 106 ? -0.027 1.918 8.685 1.00 93.94 106 LEU A C 1
ATOM 822 O O . LEU A 1 106 ? -0.799 2.836 8.420 1.00 93.94 106 LEU A O 1
ATOM 826 N N . GLY A 1 107 ? 0.654 1.283 7.731 1.00 91.50 107 GLY A N 1
ATOM 827 C CA . GLY A 1 107 ? 0.340 1.476 6.319 1.00 91.50 107 GLY A CA 1
ATOM 828 C C . GLY A 1 107 ? -1.066 0.960 5.987 1.00 91.50 107 GLY A C 1
ATOM 829 O O . GLY A 1 107 ? -1.540 -0.006 6.589 1.00 91.50 107 GLY A O 1
ATOM 830 N N . SER A 1 108 ? -1.701 1.555 4.971 1.00 92.00 108 SER A N 1
ATOM 831 C CA . SER A 1 108 ? -3.048 1.185 4.496 1.00 92.00 108 SER A CA 1
ATOM 832 C C . SER A 1 108 ? -3.288 -0.333 4.329 1.00 92.00 108 SER A C 1
ATOM 834 O O . SER A 1 108 ? -4.319 -0.809 4.807 1.00 92.00 108 SER A O 1
ATOM 836 N N . PRO A 1 109 ? -2.359 -1.130 3.762 1.00 93.81 109 PRO A N 1
ATOM 837 C CA . PRO A 1 109 ? -2.537 -2.580 3.631 1.00 93.81 109 PRO A CA 1
ATOM 838 C C . PRO A 1 109 ? -2.637 -3.302 4.979 1.00 93.81 109 PRO A C 1
ATOM 840 O O . PRO A 1 109 ? -3.497 -4.161 5.170 1.00 93.81 109 PRO A O 1
ATOM 843 N N . SER A 1 110 ? -1.778 -2.935 5.932 1.00 95.94 110 SER A N 1
ATOM 844 C CA . SER A 1 110 ? -1.785 -3.514 7.275 1.00 95.94 110 SER A CA 1
ATOM 845 C C . SER A 1 110 ? -3.029 -3.091 8.046 1.00 95.94 110 SER A C 1
ATOM 847 O O . SER A 1 110 ? -3.650 -3.930 8.688 1.00 95.94 110 SER A O 1
ATOM 849 N N . LEU A 1 111 ? -3.440 -1.823 7.932 1.00 96.50 111 LEU A N 1
ATOM 850 C CA . LEU A 1 111 ? -4.673 -1.323 8.543 1.00 96.50 111 LEU A CA 1
ATOM 851 C C . LEU A 1 111 ? -5.908 -2.055 8.000 1.00 96.50 111 LEU A C 1
ATOM 853 O O . LEU A 1 111 ? -6.756 -2.489 8.774 1.00 96.50 111 LEU A O 1
ATOM 857 N N . HIS A 1 112 ? -5.981 -2.260 6.683 1.00 95.75 112 HIS A N 1
ATOM 858 C CA . HIS A 1 112 ? -7.055 -3.040 6.071 1.00 95.75 112 HIS A CA 1
ATOM 859 C C . HIS A 1 112 ? -7.082 -4.479 6.603 1.00 95.75 112 HIS A C 1
ATOM 861 O O . HIS A 1 112 ? -8.150 -5.040 6.848 1.00 95.75 112 HIS A O 1
ATOM 867 N N . ARG A 1 113 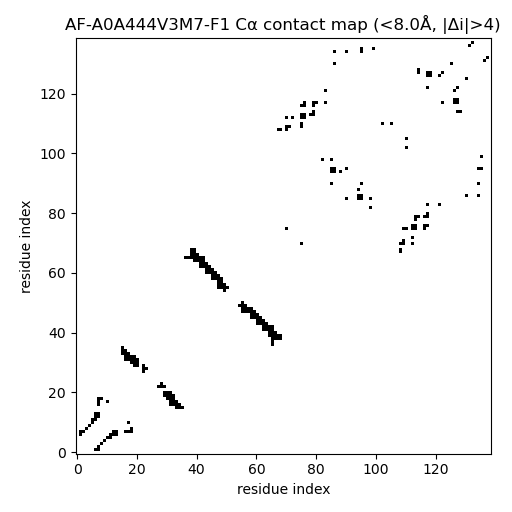? -5.907 -5.077 6.837 1.00 97.50 113 ARG A N 1
ATOM 868 C CA . ARG A 1 113 ? -5.823 -6.429 7.393 1.00 97.50 113 ARG A CA 1
ATOM 869 C C . ARG A 1 113 ? -6.215 -6.498 8.871 1.00 97.50 113 ARG A C 1
ATOM 871 O O . ARG A 1 113 ? -6.858 -7.465 9.267 1.00 97.50 113 ARG A O 1
ATOM 878 N N . VAL A 1 114 ? -5.887 -5.474 9.660 1.00 98.00 114 VAL A N 1
ATOM 879 C CA . VAL A 1 114 ? -6.361 -5.321 11.047 1.00 98.00 114 VAL A CA 1
ATOM 880 C C . VAL A 1 114 ? -7.884 -5.227 11.082 1.00 98.00 114 VAL A C 1
ATOM 882 O O . VAL A 1 114 ? -8.510 -5.975 11.826 1.00 98.00 114 VAL A O 1
ATOM 885 N N . LEU A 1 115 ? -8.481 -4.378 10.236 1.00 97.44 115 LEU A N 1
ATOM 886 C CA . LEU A 1 115 ? -9.936 -4.254 10.103 1.00 97.44 115 LEU A CA 1
ATOM 887 C C . LEU A 1 115 ? -10.580 -5.606 9.783 1.00 97.44 115 LEU A C 1
ATOM 889 O O . LEU A 1 115 ? -11.541 -5.999 10.439 1.00 97.44 115 LEU A O 1
ATOM 893 N N . TYR A 1 116 ? -10.025 -6.342 8.812 1.00 97.69 116 TYR A N 1
ATOM 894 C CA . TYR A 1 116 ? -10.514 -7.674 8.450 1.00 97.69 116 TYR A CA 1
ATOM 895 C C . TYR A 1 116 ? -10.549 -8.620 9.659 1.00 97.69 116 TYR A C 1
ATOM 897 O O . TYR A 1 116 ? -11.585 -9.223 9.933 1.00 97.69 116 TYR A O 1
ATOM 905 N N . HIS A 1 117 ? -9.441 -8.733 10.401 1.00 98.38 117 HIS A N 1
ATOM 906 C CA . HIS A 1 117 ? -9.360 -9.617 11.572 1.00 98.38 117 HIS A CA 1
ATOM 907 C C . HIS A 1 117 ? -10.268 -9.166 12.711 1.00 98.38 117 HIS A C 1
ATOM 909 O O . HIS A 1 117 ? -10.879 -10.008 13.369 1.00 98.38 117 HIS A O 1
ATOM 915 N N . TYR A 1 118 ? -10.377 -7.853 12.927 1.00 98.25 118 TYR A N 1
ATOM 916 C CA . TYR A 1 118 ? -11.259 -7.295 13.942 1.00 98.25 118 TYR A CA 1
ATOM 917 C C . TYR A 1 118 ? -12.710 -7.666 13.649 1.00 98.25 118 TYR A C 1
ATOM 919 O O . TYR A 1 118 ? -13.364 -8.273 14.492 1.00 98.25 118 TYR A O 1
ATOM 927 N N . ASN A 1 119 ? -13.198 -7.380 12.439 1.00 97.81 119 ASN A N 1
ATOM 928 C CA . ASN A 1 119 ? -14.583 -7.667 12.068 1.00 97.81 119 ASN A CA 1
ATOM 929 C C . ASN A 1 119 ? -14.863 -9.171 12.068 1.00 97.81 119 ASN A C 1
ATOM 931 O O . ASN A 1 119 ? -15.879 -9.606 12.596 1.00 97.81 119 ASN A O 1
ATOM 935 N N . GLN A 1 120 ? -13.919 -9.994 11.606 1.00 97.62 120 GLN A N 1
ATOM 936 C CA . GLN A 1 120 ? -14.090 -11.447 11.639 1.00 97.62 120 GLN A CA 1
ATOM 937 C C . GLN A 1 120 ? -14.349 -11.996 13.059 1.00 97.62 120 GLN A C 1
ATOM 939 O O . GLN A 1 120 ? -15.014 -13.023 13.201 1.00 97.62 120 GLN A O 1
ATOM 944 N N . ARG A 1 121 ? -13.818 -11.352 14.109 1.00 97.00 121 ARG A N 1
ATOM 945 C CA . ARG A 1 121 ? -13.920 -11.831 15.501 1.00 97.00 121 ARG A CA 1
ATOM 946 C C . ARG A 1 121 ? -14.908 -11.062 16.368 1.00 97.00 121 ARG A C 1
ATOM 948 O O . ARG A 1 121 ? -15.506 -11.658 17.260 1.00 97.00 121 ARG A O 1
ATOM 955 N N . TYR A 1 122 ? -15.037 -9.760 16.147 1.00 96.62 122 TYR A N 1
ATOM 956 C CA . TYR A 1 122 ? -15.652 -8.833 17.095 1.00 96.62 122 TYR A CA 1
ATOM 957 C C . TYR A 1 122 ? -16.806 -8.025 16.503 1.00 96.62 122 TYR A C 1
ATOM 959 O O . TYR A 1 122 ? -17.417 -7.255 17.235 1.00 96.62 122 TYR A O 1
ATOM 967 N N . GLU A 1 123 ? -17.167 -8.235 15.232 1.00 95.75 123 GLU A N 1
ATOM 968 C CA . GLU A 1 123 ? -18.278 -7.521 14.579 1.00 95.75 123 GLU A CA 1
ATOM 969 C C . GLU A 1 123 ? -19.604 -7.649 15.347 1.00 95.75 123 GLU A C 1
ATOM 971 O O . GLU A 1 123 ? -20.388 -6.703 15.382 1.00 95.75 123 GLU A O 1
ATOM 976 N N . SER A 1 124 ? -19.833 -8.761 16.058 1.00 95.12 124 SER A N 1
ATOM 977 C CA . SER A 1 124 ? -21.010 -8.932 16.925 1.00 95.12 124 SER A CA 1
ATOM 978 C C . SER A 1 124 ? -21.106 -7.911 18.067 1.00 95.12 124 SER A C 1
ATOM 980 O O . SER A 1 124 ? -22.186 -7.719 18.620 1.00 95.12 124 SER A O 1
ATOM 982 N N . PHE A 1 125 ? -19.989 -7.280 18.437 1.00 92.25 125 PHE A N 1
ATOM 983 C CA . PHE A 1 125 ? -19.891 -6.237 19.463 1.00 92.25 125 PHE A CA 1
ATOM 984 C C . PHE A 1 125 ? -19.742 -4.828 18.864 1.00 92.25 125 PHE A C 1
ATOM 986 O O . PHE A 1 125 ? -19.578 -3.859 19.604 1.00 92.25 125 PHE A O 1
ATOM 993 N N . GLY A 1 126 ? -19.815 -4.711 17.538 1.00 93.31 126 GLY A N 1
ATOM 994 C CA . GLY A 1 126 ? -19.626 -3.478 16.786 1.00 93.31 126 GLY A CA 1
ATOM 995 C C . GLY A 1 126 ? -18.572 -3.654 15.699 1.00 93.31 126 GLY A C 1
ATOM 996 O O . GLY A 1 126 ? -17.484 -4.173 15.942 1.00 93.31 126 GLY A O 1
ATOM 997 N N . GLU A 1 127 ? -18.896 -3.205 14.491 1.00 95.25 127 GLU A N 1
ATOM 998 C CA . GLU A 1 127 ? -17.953 -3.175 13.373 1.00 95.25 127 GLU A CA 1
ATOM 999 C C . GLU A 1 127 ? -16.802 -2.198 13.675 1.00 95.25 127 GLU A C 1
ATOM 1001 O O . GLU A 1 127 ? -16.986 -1.192 14.363 1.00 95.25 127 GLU A O 1
ATOM 1006 N N . PHE A 1 128 ? -15.602 -2.515 13.188 1.00 95.75 128 PHE A N 1
ATOM 1007 C CA . PHE A 1 128 ? -14.357 -1.805 13.478 1.00 95.75 128 PHE A CA 1
ATOM 1008 C C . PHE A 1 128 ? -14.460 -0.295 13.262 1.00 95.75 128 PHE A C 1
ATOM 1010 O O . PHE A 1 128 ? -14.074 0.470 14.142 1.00 95.75 128 PHE A O 1
ATOM 1017 N N . THR A 1 129 ? -14.991 0.141 12.118 1.00 93.81 129 THR A N 1
ATOM 1018 C CA . THR A 1 129 ? -15.126 1.568 11.791 1.00 93.81 129 THR A CA 1
ATOM 1019 C C . THR A 1 129 ? -16.060 2.260 12.773 1.00 93.81 129 THR A C 1
ATOM 1021 O O . THR A 1 129 ? -15.707 3.300 13.325 1.00 93.81 129 THR A O 1
ATOM 1024 N N . TRP A 1 130 ? -17.208 1.643 13.058 1.00 93.56 130 TRP A N 1
ATOM 1025 C CA . TRP A 1 130 ? -18.168 2.169 14.028 1.00 93.56 130 TRP A CA 1
ATOM 1026 C C . TRP A 1 130 ? -17.575 2.261 15.442 1.00 93.56 130 TRP A C 1
ATOM 1028 O O . TRP A 1 130 ? -17.705 3.288 16.103 1.00 93.56 130 TRP A O 1
ATOM 1038 N N . ARG A 1 131 ? -16.853 1.226 15.896 1.00 93.69 131 ARG A N 1
ATOM 1039 C CA . ARG A 1 131 ? -16.162 1.233 17.199 1.00 93.69 131 ARG A CA 1
ATOM 1040 C C . ARG A 1 131 ? -15.048 2.275 17.260 1.00 93.69 131 ARG A C 1
ATOM 1042 O O . ARG A 1 131 ? -14.850 2.886 18.303 1.00 93.69 131 ARG A O 1
ATOM 1049 N N . CYS A 1 132 ? -14.330 2.507 16.162 1.00 93.00 132 CYS A N 1
ATOM 1050 C CA . CYS A 1 132 ? -13.357 3.593 16.088 1.00 93.00 132 CYS A CA 1
ATOM 1051 C C . CYS A 1 132 ? -14.022 4.965 16.251 1.00 93.00 132 CYS A C 1
ATOM 1053 O O . CYS A 1 132 ? -13.487 5.795 16.978 1.00 93.00 132 CYS A O 1
ATOM 1055 N N . GLU A 1 133 ? -15.161 5.207 15.604 1.00 92.50 133 GLU A N 1
ATOM 1056 C CA . GLU A 1 133 ? -15.900 6.469 15.750 1.00 92.50 133 GLU A CA 1
ATOM 1057 C C . GLU A 1 133 ? -16.435 6.667 17.174 1.00 92.50 133 GLU A C 1
ATOM 1059 O O . GLU A 1 133 ? -16.332 7.770 17.707 1.00 92.50 133 GLU A O 1
ATOM 1064 N N . ASP A 1 134 ? -16.952 5.609 17.801 1.00 91.06 134 ASP A N 1
ATOM 1065 C CA . ASP A 1 134 ? -17.477 5.637 19.173 1.00 91.06 134 ASP A CA 1
ATOM 1066 C C . ASP A 1 134 ? -16.371 5.931 20.204 1.00 91.06 134 ASP A C 1
ATOM 1068 O O . ASP A 1 134 ? -16.511 6.810 21.053 1.00 91.06 134 ASP A O 1
ATOM 1072 N N . GLU A 1 135 ? -15.226 5.250 20.095 1.00 90.56 135 GLU A N 1
ATOM 1073 C CA . GLU A 1 135 ? -14.172 5.301 21.118 1.00 90.56 135 GLU A CA 1
ATOM 1074 C C . GLU A 1 135 ? -13.122 6.394 20.878 1.00 90.56 135 GLU A C 1
ATOM 1076 O O . GLU A 1 135 ? -12.476 6.839 21.829 1.00 90.56 135 GLU A O 1
ATOM 1081 N N . LEU A 1 136 ? -12.905 6.815 19.626 1.00 90.44 136 LEU A N 1
ATOM 1082 C CA . LEU A 1 136 ? -11.906 7.833 19.258 1.00 90.44 136 LEU A CA 1
ATOM 1083 C C . LEU A 1 136 ? -12.536 9.161 18.818 1.00 90.44 136 LEU A C 1
ATOM 1085 O O . LEU A 1 136 ? -11.828 10.166 18.737 1.00 90.44 136 LEU A O 1
ATOM 1089 N N . GLY A 1 137 ? -13.848 9.177 18.581 1.00 84.69 137 GLY A N 1
ATOM 1090 C CA . GLY A 1 137 ? -14.601 10.343 18.142 1.00 84.69 137 GLY A CA 1
ATOM 1091 C C . GLY A 1 137 ? -14.513 10.613 16.632 1.00 84.69 137 GLY A C 1
ATOM 1092 O O . GLY A 1 137 ? -13.601 10.139 15.944 1.00 84.69 137 GLY A O 1
ATOM 1093 N N . PRO A 1 138 ? -15.459 11.403 16.093 1.00 79.50 138 PRO A N 1
ATOM 1094 C CA . PRO A 1 138 ? -15.362 11.921 14.736 1.00 79.50 138 PRO A CA 1
ATOM 1095 C C . PRO A 1 138 ? -14.197 12.915 14.626 1.00 79.50 138 PRO A C 1
ATOM 1097 O O . PRO A 1 138 ? -13.866 13.613 15.586 1.00 79.50 138 PRO A O 1
ATOM 1100 N N . ARG A 1 139 ? -13.580 12.972 13.441 1.00 60.62 139 ARG A N 1
ATOM 1101 C CA . ARG A 1 139 ? -12.528 13.948 13.119 1.00 60.62 139 ARG A CA 1
ATOM 1102 C C . ARG A 1 139 ? -13.030 15.386 13.117 1.00 60.62 139 ARG A C 1
ATOM 1104 O O . ARG A 1 139 ? -14.142 15.619 12.595 1.00 60.62 139 ARG A O 1
#

Radius of gyration: 24.51 Å; Cα contacts (8 Å, |Δi|>4): 144; chains: 1; bounding box: 49×31×66 Å

Solvent-accessible surface area (backbone atoms only — not comparable to full-atom values): 8427 Å² total; per-residue (Å²): 139,83,47,64,65,70,30,44,71,64,63,73,68,50,98,41,48,40,71,61,62,83,75,49,95,89,46,98,64,85,50,75,42,75,71,77,66,66,57,64,37,77,46,77,50,77,46,62,53,68,51,99,86,68,51,68,51,79,74,47,77,50,77,48,70,40,60,71,69,92,64,65,63,67,62,21,40,54,49,21,56,49,44,53,53,41,65,69,65,73,61,50,73,67,41,40,51,50,46,52,51,60,54,68,75,41,55,70,71,44,44,54,46,18,46,50,45,29,34,78,74,39,35,93,81,44,42,52,69,61,46,45,40,71,67,67,46,80,131